Protein AF-A0A533RL63-F1 (afdb_monomer)

Mean predicted aligned error: 10.44 Å

Solvent-accessible surface area (backbone atoms only — not comparable to full-atom values): 9580 Å² total; per-residue (Å²): 136,79,81,81,77,80,79,82,56,64,68,61,41,49,75,70,63,51,59,60,71,63,48,50,54,47,47,54,55,47,46,50,49,43,39,58,71,55,65,58,51,78,56,77,83,39,51,56,21,49,66,65,73,33,51,72,67,49,36,32,53,32,21,60,70,33,93,57,52,42,92,53,86,55,83,51,68,74,55,30,41,54,52,48,43,54,41,51,75,71,65,50,56,59,31,21,46,36,20,8,50,49,49,46,52,38,53,53,52,48,52,53,40,56,75,72,63,65,61,53,76,38,79,45,56,33,69,63,51,74,32,62,39,52,48,51,49,43,51,75,68,42,87,47,54,69,45,67,56,95,62,18,60,49,49,66,59,52,53,54,54,48,54,61,56,56,77,72,111

Structure (mmCIF, N/CA/C/O backbone):
data_AF-A0A533RL63-F1
#
_entry.id   AF-A0A533RL63-F1
#
loop_
_atom_site.group_PDB
_atom_site.id
_atom_site.type_symbol
_atom_site.label_atom_id
_atom_site.label_alt_id
_atom_site.label_comp_id
_atom_site.label_asym_id
_atom_site.label_entity_id
_atom_site.label_seq_id
_atom_site.pdbx_PDB_ins_code
_atom_site.Cartn_x
_atom_site.Cartn_y
_atom_site.Cartn_z
_atom_site.occupancy
_atom_site.B_iso_or_equiv
_atom_site.auth_seq_id
_atom_site.auth_comp_id
_atom_site.auth_asym_id
_atom_site.auth_atom_id
_atom_site.pdbx_PDB_model_num
ATOM 1 N N . MET A 1 1 ? 15.942 -20.896 14.019 1.00 32.12 1 MET A N 1
ATOM 2 C CA . MET A 1 1 ? 17.177 -20.179 13.647 1.00 32.12 1 MET A CA 1
ATOM 3 C C . MET A 1 1 ? 17.601 -20.730 12.300 1.00 32.12 1 MET A C 1
ATOM 5 O O . MET A 1 1 ? 18.212 -21.784 12.273 1.00 32.12 1 MET A O 1
ATOM 9 N N . GLY A 1 2 ? 17.134 -20.124 11.207 1.00 38.09 2 GLY A N 1
ATOM 10 C CA . GLY A 1 2 ? 17.630 -20.453 9.871 1.00 38.09 2 GLY A CA 1
ATOM 11 C C . GLY A 1 2 ? 18.899 -19.648 9.645 1.00 38.09 2 GLY A C 1
ATOM 12 O O . GLY A 1 2 ? 18.896 -18.443 9.898 1.00 38.09 2 GLY A O 1
ATOM 13 N N . GLU A 1 3 ? 19.984 -20.319 9.282 1.00 40.16 3 GLU A N 1
ATOM 14 C CA . GLU A 1 3 ? 21.229 -19.674 8.885 1.00 40.16 3 GLU A CA 1
ATOM 15 C C . GLU A 1 3 ? 20.931 -18.779 7.676 1.00 40.16 3 GLU A C 1
ATOM 17 O O . GLU A 1 3 ? 20.331 -19.215 6.696 1.00 40.16 3 GLU A O 1
ATOM 22 N N . ASN A 1 4 ? 21.256 -17.492 7.796 1.00 43.03 4 ASN A N 1
ATOM 23 C CA . ASN A 1 4 ? 21.090 -16.520 6.727 1.00 43.03 4 ASN A CA 1
ATOM 24 C C . ASN A 1 4 ? 22.209 -16.780 5.714 1.00 43.03 4 ASN A C 1
ATOM 26 O O . ASN A 1 4 ? 23.294 -16.213 5.833 1.00 43.03 4 ASN A O 1
ATOM 30 N N . GLU A 1 5 ? 21.976 -17.718 4.799 1.00 45.78 5 GLU A N 1
ATOM 31 C CA . GLU A 1 5 ? 22.904 -18.049 3.724 1.00 45.78 5 GLU A CA 1
ATOM 32 C C . GLU A 1 5 ? 23.123 -16.781 2.889 1.00 45.78 5 GLU A C 1
ATOM 34 O O . GLU A 1 5 ? 22.209 -16.252 2.253 1.00 45.78 5 GLU A O 1
ATOM 39 N N . THR A 1 6 ? 24.321 -16.211 2.987 1.00 56.12 6 THR A N 1
ATOM 40 C CA . THR A 1 6 ? 24.707 -15.026 2.226 1.00 56.12 6 THR A CA 1
ATOM 41 C C . THR A 1 6 ? 24.842 -15.435 0.769 1.00 56.12 6 THR A C 1
ATOM 43 O O . THR A 1 6 ? 25.865 -15.986 0.368 1.00 56.12 6 THR A O 1
ATOM 46 N N . VAL A 1 7 ? 23.782 -15.210 -0.002 1.00 71.94 7 VAL A N 1
ATOM 47 C CA . VAL A 1 7 ? 23.783 -15.424 -1.448 1.00 71.94 7 VAL A CA 1
ATOM 48 C C . VAL A 1 7 ? 24.752 -14.427 -2.081 1.00 71.94 7 VAL A C 1
ATOM 50 O O . VAL A 1 7 ? 24.598 -13.217 -1.910 1.00 71.94 7 VAL A O 1
ATOM 53 N N . ASP A 1 8 ? 25.747 -14.945 -2.798 1.00 82.31 8 ASP A N 1
ATOM 54 C CA . ASP A 1 8 ? 26.667 -14.141 -3.597 1.00 82.31 8 ASP A CA 1
ATOM 55 C C . ASP A 1 8 ? 26.025 -13.809 -4.953 1.00 82.31 8 ASP A C 1
ATOM 57 O O . ASP A 1 8 ? 25.740 -14.692 -5.766 1.00 82.31 8 ASP A O 1
ATOM 61 N N . TYR A 1 9 ? 25.780 -12.519 -5.181 1.00 81.38 9 TYR A N 1
ATOM 62 C CA . TYR A 1 9 ? 25.180 -11.992 -6.406 1.00 81.38 9 TYR A CA 1
ATOM 63 C C . TYR A 1 9 ? 26.221 -11.421 -7.385 1.00 81.38 9 TYR A C 1
ATOM 65 O O . TYR A 1 9 ? 25.841 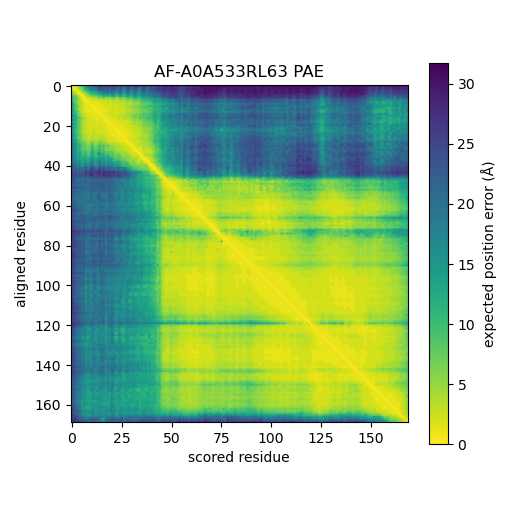-11.021 -8.490 1.00 81.38 9 TYR A O 1
ATOM 73 N N . HIS A 1 10 ? 27.520 -11.415 -7.044 1.00 85.25 10 HIS A N 1
ATOM 74 C CA . HIS A 1 10 ? 28.590 -10.945 -7.935 1.00 85.25 10 HIS A CA 1
ATOM 75 C C . HIS A 1 10 ? 28.589 -11.634 -9.307 1.00 85.25 10 HIS A C 1
ATOM 77 O O . HIS A 1 10 ? 28.743 -10.917 -10.301 1.00 85.25 10 HIS A O 1
ATOM 83 N N . PRO A 1 11 ? 28.340 -12.958 -9.431 1.00 87.31 11 PRO A N 1
ATOM 84 C CA . PRO A 1 11 ? 28.250 -13.611 -10.739 1.00 87.31 11 PRO A CA 1
ATOM 85 C C . PRO A 1 11 ? 27.140 -13.026 -11.624 1.00 87.31 11 PRO A C 1
ATOM 87 O O . PRO A 1 11 ? 27.372 -12.723 -12.792 1.00 87.31 11 PRO A O 1
ATOM 90 N N . MET A 1 12 ? 25.957 -12.778 -11.055 1.00 85.06 12 MET A N 1
ATOM 91 C CA . MET A 1 12 ? 24.829 -12.170 -11.769 1.00 85.06 12 MET A CA 1
ATOM 92 C C . MET A 1 12 ? 25.151 -10.731 -12.202 1.00 85.06 12 MET A C 1
ATOM 94 O O . MET A 1 12 ? 24.848 -10.331 -13.325 1.00 85.06 12 MET A O 1
ATOM 98 N N . TRP A 1 13 ? 25.779 -9.936 -11.332 1.00 85.81 13 TRP A N 1
ATOM 99 C CA . TRP A 1 13 ? 26.164 -8.560 -11.664 1.00 85.81 13 TRP A CA 1
ATOM 100 C C . TRP A 1 13 ? 27.248 -8.501 -12.744 1.00 85.81 13 TRP A C 1
ATOM 102 O O . TRP A 1 13 ? 27.205 -7.622 -13.609 1.00 85.81 13 TRP A O 1
ATOM 112 N N . ALA A 1 14 ? 28.175 -9.462 -12.741 1.00 85.69 14 ALA A N 1
ATOM 113 C CA . ALA A 1 14 ? 29.182 -9.612 -13.783 1.00 85.69 14 ALA A CA 1
ATOM 114 C C . ALA A 1 14 ? 28.546 -9.963 -15.137 1.00 85.69 14 ALA A C 1
ATOM 116 O O . ALA A 1 14 ? 28.918 -9.380 -16.154 1.00 85.69 14 ALA A O 1
ATOM 117 N N . GLU A 1 15 ? 27.551 -10.856 -15.160 1.00 82.44 15 GLU A N 1
ATOM 118 C CA . GLU A 1 15 ? 26.794 -11.202 -16.375 1.00 82.44 15 GLU A CA 1
ATOM 119 C C . GLU A 1 15 ? 26.001 -10.013 -16.935 1.00 82.44 15 GLU A C 1
ATOM 121 O O . GLU A 1 15 ? 25.923 -9.822 -18.148 1.00 82.44 15 GLU A O 1
ATOM 126 N N . LEU A 1 16 ? 25.482 -9.152 -16.058 1.00 78.75 16 LEU A N 1
ATOM 127 C CA . LEU A 1 16 ? 24.873 -7.868 -16.425 1.00 78.75 16 LEU A CA 1
ATOM 128 C C . LEU A 1 16 ? 25.923 -6.810 -16.843 1.00 78.75 16 LEU A C 1
ATOM 130 O O . LEU A 1 16 ? 25.585 -5.693 -17.242 1.00 78.75 16 LEU A O 1
ATOM 134 N N . GLY A 1 17 ? 27.213 -7.151 -16.773 1.00 80.81 17 GLY A N 1
ATOM 135 C CA . GLY A 1 17 ? 28.366 -6.321 -17.110 1.00 80.81 17 GLY A CA 1
ATOM 136 C C . GLY A 1 17 ? 28.504 -5.079 -16.236 1.00 80.81 17 GLY A C 1
ATOM 137 O O . GLY A 1 17 ? 28.963 -4.044 -16.721 1.00 80.81 17 GLY A O 1
ATOM 138 N N . LEU A 1 18 ? 28.055 -5.128 -14.981 1.00 82.19 18 LEU A N 1
ATOM 139 C CA . LEU A 1 18 ? 28.368 -4.065 -14.032 1.00 82.19 18 LEU A CA 1
ATOM 140 C C . LEU A 1 18 ? 29.875 -4.036 -13.755 1.00 82.19 18 LEU A C 1
ATOM 142 O O . LEU A 1 18 ? 30.545 -5.065 -13.701 1.00 82.19 18 LEU A O 1
ATOM 146 N N . ASP A 1 19 ? 30.399 -2.830 -13.560 1.00 88.50 19 ASP A N 1
ATOM 147 C CA . ASP A 1 19 ? 31.739 -2.627 -13.016 1.00 88.50 19 ASP A CA 1
ATOM 148 C C . ASP A 1 19 ? 31.688 -2.979 -11.525 1.00 88.50 19 ASP A C 1
ATOM 150 O O . ASP A 1 19 ? 31.177 -2.193 -10.726 1.00 88.50 19 ASP A O 1
ATOM 154 N N . LEU A 1 20 ? 32.133 -4.191 -11.179 1.00 88.25 20 LEU A N 1
ATOM 155 C CA . LEU A 1 20 ? 32.003 -4.738 -9.826 1.00 88.25 20 LEU A CA 1
ATOM 156 C C . LEU A 1 20 ? 32.732 -3.882 -8.787 1.00 88.25 20 LEU A C 1
ATOM 158 O O . LEU A 1 20 ? 32.212 -3.681 -7.700 1.00 88.25 20 LEU A O 1
ATOM 162 N N . GLU A 1 21 ? 33.877 -3.301 -9.143 1.00 87.75 21 GLU A N 1
ATOM 163 C CA . GLU A 1 21 ? 34.662 -2.466 -8.231 1.00 87.75 21 GLU A CA 1
ATOM 164 C C . GLU A 1 21 ? 33.917 -1.164 -7.898 1.00 87.75 21 GLU A C 1
ATOM 166 O O . GLU A 1 21 ? 33.788 -0.779 -6.733 1.00 87.75 21 GLU A O 1
ATOM 171 N N . LYS A 1 22 ? 33.341 -0.501 -8.911 1.00 84.31 22 LYS A N 1
ATOM 172 C CA . LY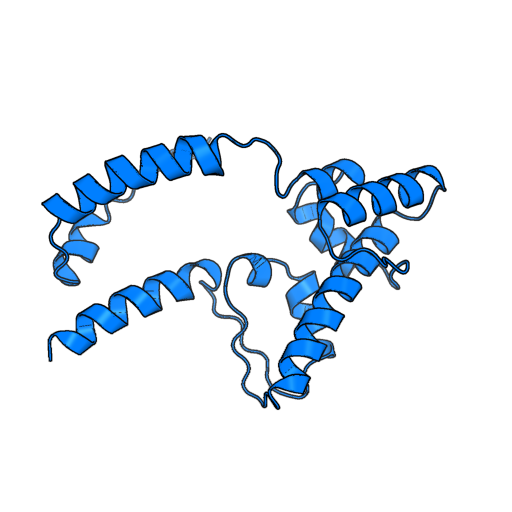S A 1 22 ? 32.502 0.688 -8.682 1.00 84.31 22 LYS A CA 1
ATOM 173 C C . LYS A 1 22 ? 31.179 0.352 -8.006 1.00 84.31 22 LYS A C 1
ATOM 175 O O . LYS A 1 22 ? 30.684 1.157 -7.220 1.00 84.31 22 LYS A O 1
ATOM 180 N N . HIS A 1 23 ? 30.593 -0.793 -8.337 1.00 83.19 23 HIS A N 1
ATOM 181 C CA . HIS A 1 23 ? 29.359 -1.273 -7.733 1.00 83.19 23 HIS A CA 1
ATOM 182 C C . HIS A 1 23 ? 29.547 -1.546 -6.239 1.00 83.19 23 HIS A C 1
ATOM 184 O O . HIS A 1 23 ? 28.748 -1.069 -5.440 1.00 83.19 23 HIS A O 1
ATOM 190 N N . ASP A 1 24 ? 30.625 -2.227 -5.857 1.00 86.81 24 ASP A N 1
ATOM 191 C CA . ASP A 1 24 ? 30.935 -2.521 -4.460 1.00 86.81 24 ASP A CA 1
ATOM 192 C C . ASP A 1 24 ? 31.217 -1.231 -3.681 1.00 86.81 24 ASP A C 1
ATOM 194 O O . ASP A 1 24 ? 30.649 -1.026 -2.613 1.00 86.81 24 ASP A O 1
ATOM 198 N N . CYS A 1 25 ? 31.965 -0.289 -4.265 1.00 84.94 25 CYS A N 1
ATOM 199 C CA . CYS A 1 25 ? 32.177 1.040 -3.680 1.00 84.94 25 CYS A CA 1
ATOM 200 C C . CYS A 1 25 ? 30.857 1.815 -3.483 1.00 84.94 25 CYS A C 1
ATOM 202 O O . CYS A 1 25 ? 30.635 2.456 -2.451 1.00 84.94 25 CYS A O 1
ATOM 204 N N . LEU A 1 26 ? 29.935 1.730 -4.451 1.00 80.56 26 LEU A N 1
ATOM 205 C CA . LEU A 1 26 ? 28.600 2.309 -4.321 1.00 80.56 26 LEU A CA 1
ATOM 206 C C . LEU A 1 26 ? 27.796 1.609 -3.223 1.00 80.56 26 LEU A C 1
ATOM 208 O O . LEU A 1 26 ? 27.127 2.296 -2.459 1.00 80.56 26 LEU A O 1
ATOM 212 N N . LEU A 1 27 ? 27.839 0.279 -3.129 1.00 79.81 27 LEU A N 1
ATOM 213 C CA . LEU A 1 27 ? 27.139 -0.472 -2.088 1.00 79.81 27 LEU A CA 1
ATOM 214 C C . LEU A 1 27 ? 27.719 -0.230 -0.696 1.00 79.81 27 LEU A C 1
ATOM 216 O O . LEU A 1 27 ? 26.950 -0.217 0.257 1.00 79.81 27 LEU A O 1
ATOM 220 N N . GLU A 1 28 ? 29.017 0.014 -0.554 1.00 82.06 28 GLU A N 1
ATOM 221 C CA . GLU A 1 28 ? 29.604 0.434 0.720 1.00 82.06 28 GLU A CA 1
ATOM 222 C C . GLU A 1 28 ? 29.067 1.810 1.128 1.00 82.06 28 GLU A C 1
ATOM 224 O O . GLU A 1 28 ? 28.504 1.963 2.212 1.00 82.06 28 GLU A O 1
ATOM 229 N N . ALA A 1 29 ? 29.133 2.797 0.231 1.00 78.06 29 ALA A N 1
ATOM 230 C CA . ALA A 1 29 ? 28.686 4.156 0.530 1.00 78.06 29 ALA A CA 1
ATOM 231 C C . ALA A 1 29 ? 27.160 4.257 0.711 1.00 78.06 29 ALA A C 1
ATOM 233 O O . ALA A 1 29 ? 26.664 4.838 1.678 1.00 78.06 29 ALA A O 1
ATOM 234 N N . VAL A 1 30 ? 26.390 3.690 -0.219 1.00 75.25 30 VAL A N 1
ATOM 235 C CA . VAL A 1 30 ? 24.923 3.684 -0.179 1.00 75.25 30 VAL A CA 1
ATOM 236 C C . VAL A 1 30 ? 24.429 2.722 0.882 1.00 75.25 30 VAL A C 1
ATOM 238 O O . VAL A 1 30 ? 23.469 3.052 1.557 1.00 75.25 30 VAL A O 1
ATOM 241 N N . GLY A 1 31 ? 25.055 1.567 1.082 1.00 69.81 31 GLY A N 1
ATOM 242 C CA . GLY A 1 31 ? 24.671 0.615 2.123 1.00 69.81 31 GLY A CA 1
ATOM 243 C C . GLY A 1 31 ? 24.847 1.198 3.518 1.00 69.81 31 GLY A C 1
ATOM 244 O O . GLY A 1 31 ? 23.959 1.042 4.353 1.00 69.81 31 GLY A O 1
ATOM 245 N N . GLU A 1 32 ? 25.918 1.953 3.762 1.00 71.25 32 GLU A N 1
ATOM 246 C CA . GLU A 1 32 ? 26.130 2.638 5.036 1.00 71.25 32 GLU A CA 1
ATOM 247 C C . GLU A 1 32 ? 25.184 3.838 5.207 1.00 71.25 32 GLU A C 1
ATOM 249 O O . GLU A 1 32 ? 24.612 4.037 6.280 1.00 71.25 32 GLU A O 1
ATOM 254 N N . LEU A 1 33 ? 24.927 4.608 4.146 1.00 65.31 33 LEU A N 1
ATOM 255 C CA . LEU A 1 33 ? 24.030 5.769 4.185 1.00 65.31 33 LEU A CA 1
ATOM 256 C C . LEU A 1 33 ? 22.553 5.352 4.267 1.00 65.31 33 LEU A C 1
ATOM 258 O O . LEU A 1 33 ? 21.791 5.901 5.056 1.00 65.31 33 LEU A O 1
ATOM 262 N N . TYR A 1 34 ? 22.144 4.327 3.526 1.00 61.22 34 TYR A N 1
ATOM 263 C CA . TYR A 1 34 ? 20.831 3.690 3.619 1.00 61.22 34 TYR A CA 1
ATOM 264 C C . TYR A 1 34 ? 20.694 2.950 4.953 1.00 61.22 34 TYR A C 1
ATOM 266 O O . TYR A 1 34 ? 19.666 3.050 5.614 1.00 61.22 34 TYR A O 1
ATOM 274 N N . GLY A 1 35 ? 21.749 2.281 5.412 1.00 59.78 35 GLY A N 1
ATOM 275 C CA . GLY A 1 35 ? 21.827 1.620 6.709 1.00 59.78 35 GLY A CA 1
ATOM 276 C C . GLY A 1 35 ? 21.638 2.584 7.876 1.00 59.78 35 GLY A C 1
ATOM 277 O O . GLY A 1 35 ? 20.798 2.356 8.735 1.00 59.78 35 GLY A O 1
ATOM 278 N N . SER A 1 36 ? 22.365 3.695 7.897 1.00 60.12 36 SER A N 1
ATOM 279 C CA . SER A 1 36 ? 22.342 4.673 8.990 1.00 60.12 36 SER A CA 1
ATOM 280 C C . SER A 1 36 ? 21.166 5.650 8.901 1.00 60.12 36 SER A C 1
ATOM 282 O O . SER A 1 36 ? 20.520 5.927 9.913 1.00 60.12 36 SER A O 1
ATOM 284 N N . ALA A 1 37 ? 20.840 6.143 7.702 1.00 56.09 37 ALA A N 1
ATOM 285 C CA . ALA A 1 37 ? 19.791 7.138 7.505 1.00 56.09 37 ALA A CA 1
ATOM 286 C C . ALA A 1 37 ? 18.410 6.529 7.248 1.00 56.09 37 ALA A C 1
ATOM 288 O O . ALA A 1 37 ? 17.424 7.206 7.513 1.00 56.09 37 ALA A O 1
ATOM 289 N N . TYR A 1 38 ? 18.302 5.294 6.747 1.00 47.72 38 TYR A N 1
ATOM 290 C CA . TYR A 1 38 ? 17.019 4.675 6.383 1.00 47.72 38 TYR A CA 1
ATOM 291 C C . TYR A 1 38 ? 16.685 3.444 7.244 1.00 47.72 38 TYR A C 1
ATOM 293 O O . TYR A 1 38 ? 15.591 3.374 7.796 1.00 47.72 38 TYR A O 1
ATOM 301 N N . LEU A 1 39 ? 17.623 2.508 7.437 1.00 52.12 39 LEU A N 1
ATOM 302 C CA . LEU A 1 39 ? 17.436 1.305 8.268 1.00 52.12 39 LEU A CA 1
ATOM 303 C C . LEU A 1 39 ? 17.708 1.557 9.763 1.00 52.12 39 LEU A C 1
ATOM 305 O O . LEU A 1 39 ? 17.168 0.862 10.621 1.00 52.12 39 LEU A O 1
ATOM 309 N N . GLY A 1 40 ? 18.495 2.584 10.094 1.00 55.22 40 GLY A N 1
ATOM 310 C CA . GLY A 1 40 ? 18.772 3.036 11.460 1.00 55.22 40 GLY A CA 1
ATOM 311 C C . GLY A 1 40 ? 17.585 3.764 12.095 1.00 55.22 40 GL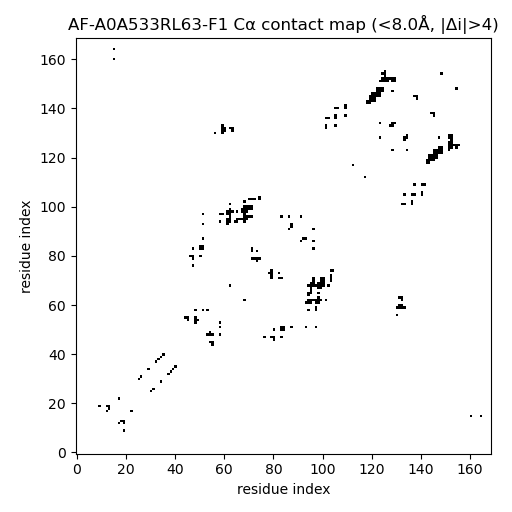Y A C 1
ATOM 312 O O . GLY A 1 40 ? 17.506 3.902 13.318 1.00 55.22 40 GLY A O 1
ATOM 313 N N . GLN A 1 41 ? 16.614 4.179 11.278 1.00 50.88 41 GLN A N 1
ATOM 314 C CA . GLN A 1 41 ? 15.341 4.725 11.732 1.00 50.88 41 GLN A CA 1
ATOM 315 C C . GLN A 1 41 ? 14.408 3.590 12.159 1.00 50.88 41 GLN A C 1
ATOM 317 O O . GLN A 1 41 ? 13.610 3.069 11.379 1.00 50.88 41 GLN A O 1
ATOM 322 N N . ARG A 1 42 ? 14.490 3.205 13.433 1.00 47.53 42 ARG A N 1
ATOM 323 C CA . ARG A 1 42 ? 13.579 2.211 14.015 1.00 47.53 42 ARG A CA 1
ATOM 324 C C . ARG A 1 42 ? 12.122 2.710 13.934 1.00 47.53 42 ARG A C 1
ATOM 326 O O . ARG A 1 42 ? 11.838 3.846 14.300 1.00 47.53 42 ARG A O 1
ATOM 333 N N . ASN A 1 43 ? 11.206 1.836 13.499 1.00 46.88 43 ASN A N 1
ATOM 334 C CA . ASN A 1 43 ? 9.737 1.984 13.527 1.00 46.88 43 ASN A CA 1
ATOM 335 C C . ASN A 1 43 ? 9.026 2.935 12.525 1.00 46.88 43 ASN A C 1
ATOM 337 O O . ASN A 1 43 ? 7.873 3.286 12.764 1.00 46.88 43 ASN A O 1
ATOM 341 N N . ARG A 1 44 ? 9.593 3.321 11.368 1.00 52.81 44 ARG A N 1
ATOM 342 C CA . ARG A 1 44 ? 8.925 4.314 10.479 1.00 52.81 44 ARG A CA 1
ATOM 343 C C . ARG A 1 44 ? 7.655 3.842 9.727 1.00 52.81 44 ARG A C 1
ATOM 345 O O . ARG A 1 44 ? 6.705 4.617 9.674 1.00 52.81 44 ARG A O 1
ATOM 352 N N . PRO A 1 45 ? 7.561 2.603 9.199 1.00 50.69 45 PRO A N 1
ATOM 353 C CA . PRO A 1 45 ? 6.284 2.023 8.750 1.00 50.69 45 PRO A CA 1
ATOM 354 C C . PRO A 1 45 ? 5.440 1.492 9.921 1.00 50.69 45 PRO A C 1
ATOM 356 O O . PRO A 1 45 ? 4.239 1.271 9.781 1.00 50.69 45 PRO A O 1
ATOM 359 N N . ALA A 1 46 ? 6.079 1.282 11.077 1.00 54.00 46 ALA A N 1
ATOM 360 C CA . ALA A 1 46 ? 5.474 0.665 12.245 1.00 54.00 46 ALA A CA 1
ATOM 361 C C . ALA A 1 46 ? 4.737 1.656 13.146 1.00 54.00 46 ALA A C 1
ATOM 363 O O . ALA A 1 46 ? 3.949 1.190 13.944 1.00 54.00 46 ALA A O 1
ATOM 364 N N . GLY A 1 47 ? 4.919 2.978 13.035 1.00 63.81 47 GLY A N 1
ATOM 365 C CA . GLY A 1 47 ? 4.178 3.941 13.869 1.00 63.81 47 GLY A CA 1
ATOM 366 C C . GLY A 1 47 ? 2.662 3.739 13.781 1.00 63.81 47 GLY A C 1
ATOM 367 O O . GLY A 1 47 ? 1.992 3.574 14.794 1.00 63.81 47 GLY A O 1
ATOM 368 N N . MET A 1 48 ? 2.142 3.599 12.557 1.00 77.00 48 MET A N 1
ATOM 369 C CA . MET A 1 48 ? 0.716 3.356 12.318 1.00 77.00 48 MET A CA 1
ATOM 370 C C . MET A 1 48 ? 0.245 1.983 12.811 1.00 77.00 48 MET A C 1
ATOM 372 O O . MET A 1 48 ? -0.778 1.877 13.485 1.00 77.00 48 MET A O 1
ATOM 376 N N . ALA A 1 49 ? 0.989 0.924 12.476 1.00 77.12 49 ALA A N 1
ATOM 377 C CA . ALA A 1 49 ? 0.657 -0.430 12.911 1.00 77.12 49 ALA A CA 1
ATOM 378 C C . ALA A 1 49 ? 0.720 -0.529 14.447 1.00 77.12 49 ALA A C 1
ATOM 380 O O . ALA A 1 49 ? -0.220 -0.996 15.080 1.00 77.12 49 ALA A O 1
ATOM 381 N N . HIS A 1 50 ? 1.754 0.044 15.060 1.00 77.31 50 HIS A N 1
ATOM 382 C CA . HIS A 1 50 ? 1.957 0.121 16.502 1.00 77.31 50 HIS A CA 1
ATOM 383 C C . HIS A 1 50 ? 0.884 0.952 17.211 1.00 77.31 50 HIS A C 1
ATOM 385 O O . HIS A 1 50 ? 0.398 0.524 18.255 1.00 77.31 50 HIS A O 1
ATOM 391 N N . ALA A 1 51 ? 0.447 2.079 16.635 1.00 74.94 51 ALA A N 1
ATOM 392 C CA . ALA A 1 51 ? -0.671 2.869 17.160 1.00 74.94 51 ALA A CA 1
ATOM 393 C C . ALA A 1 51 ? -1.970 2.045 17.240 1.00 74.94 51 ALA A C 1
ATOM 395 O O . ALA A 1 51 ? -2.788 2.244 18.139 1.00 74.94 51 ALA A O 1
ATOM 396 N N . LEU A 1 52 ? -2.132 1.072 16.339 1.00 78.44 52 LEU A N 1
ATOM 397 C CA . LEU A 1 52 ? -3.226 0.099 16.343 1.00 78.44 52 LEU A CA 1
ATOM 398 C C . LEU A 1 52 ? -2.894 -1.198 17.097 1.00 78.44 52 LEU A C 1
ATOM 400 O O . LEU A 1 52 ? -3.761 -2.057 17.241 1.00 78.44 52 LEU A O 1
ATOM 404 N N . GLY A 1 53 ? -1.680 -1.342 17.630 1.00 79.12 53 GLY A N 1
ATOM 405 C CA . GLY A 1 53 ? -1.198 -2.553 18.295 1.00 79.12 53 GLY A CA 1
ATOM 406 C C . GLY A 1 53 ? -1.068 -3.768 17.373 1.00 79.12 53 GLY A C 1
ATOM 407 O O . GLY A 1 53 ? -1.268 -4.881 17.842 1.00 79.12 53 GLY A O 1
ATOM 408 N N . PHE A 1 54 ? -0.767 -3.542 16.095 1.00 83.31 54 PHE A N 1
ATOM 409 C CA . PHE A 1 54 ? -0.534 -4.558 15.072 1.00 83.31 54 PHE A CA 1
ATOM 410 C C . PHE A 1 54 ? 0.934 -4.584 14.623 1.00 83.31 54 PHE A C 1
ATOM 412 O O . PHE A 1 54 ? 1.631 -3.564 14.664 1.00 83.31 54 PHE A O 1
ATOM 419 N N . THR A 1 55 ? 1.390 -5.726 14.108 1.00 85.25 55 THR A N 1
ATOM 420 C CA . THR A 1 55 ? 2.504 -5.766 13.149 1.00 85.25 55 THR A CA 1
ATOM 421 C C . THR A 1 55 ? 2.062 -5.231 11.782 1.00 85.25 55 THR A C 1
ATOM 423 O O . THR A 1 55 ? 0.879 -4.984 11.531 1.00 85.25 55 THR A O 1
ATOM 426 N N . LEU A 1 56 ? 3.010 -5.033 10.864 1.00 78.06 56 LEU A N 1
ATOM 427 C CA . LEU A 1 56 ? 2.678 -4.600 9.507 1.00 78.06 56 LEU A CA 1
ATOM 428 C C . LEU A 1 56 ? 1.827 -5.650 8.770 1.00 78.06 56 LEU A C 1
ATOM 430 O O . LEU A 1 56 ? 0.881 -5.291 8.067 1.00 78.06 56 LEU A O 1
ATOM 434 N N . GLU A 1 57 ? 2.129 -6.935 8.961 1.00 78.94 57 GLU A N 1
ATOM 435 C CA . GLU A 1 57 ? 1.361 -8.049 8.400 1.00 78.94 57 GLU A CA 1
ATOM 436 C C . GLU A 1 57 ? -0.049 -8.120 9.002 1.00 78.94 57 GLU A C 1
ATOM 438 O O . GLU A 1 57 ? -1.037 -8.268 8.277 1.00 78.94 57 GLU A O 1
ATOM 443 N N . GLU A 1 58 ? -0.161 -7.963 10.323 1.00 87.81 58 GLU A N 1
ATOM 444 C CA . GLU A 1 58 ? -1.445 -7.961 11.028 1.00 87.81 58 GLU A CA 1
ATOM 445 C C . GLU A 1 58 ? -2.335 -6.797 10.589 1.00 87.81 58 GLU A C 1
ATOM 447 O O . GLU A 1 58 ? -3.541 -6.978 10.433 1.00 87.81 58 GLU A O 1
ATOM 452 N N . LEU A 1 59 ? -1.755 -5.625 10.316 1.00 89.62 59 LEU A N 1
ATOM 453 C CA . LEU A 1 59 ? -2.493 -4.451 9.854 1.00 89.62 59 LEU A CA 1
ATOM 454 C C . LEU A 1 59 ? -3.208 -4.715 8.515 1.00 89.62 59 LEU A C 1
ATOM 456 O O . LEU A 1 59 ? -4.370 -4.337 8.349 1.00 89.62 59 LEU A O 1
ATOM 460 N N . ALA A 1 60 ? -2.534 -5.380 7.571 1.00 89.94 60 ALA A N 1
ATOM 461 C CA . ALA A 1 60 ? -3.134 -5.761 6.292 1.00 89.94 60 ALA A CA 1
ATOM 462 C C . ALA A 1 60 ? -4.226 -6.832 6.477 1.00 89.94 60 ALA A C 1
ATOM 464 O O . ALA A 1 60 ? -5.310 -6.725 5.904 1.00 89.94 60 ALA A O 1
ATOM 465 N N . SER A 1 61 ? -3.974 -7.839 7.320 1.00 92.94 61 SER A N 1
ATOM 466 C CA . SER A 1 61 ? -4.949 -8.897 7.626 1.00 92.94 61 SER A CA 1
ATOM 467 C C . SER A 1 61 ? -6.212 -8.354 8.317 1.00 92.94 61 SER A C 1
ATOM 469 O O . SER A 1 61 ? -7.342 -8.693 7.951 1.00 92.94 61 SER A O 1
ATOM 471 N N . ALA A 1 62 ? -6.045 -7.431 9.267 1.00 93.50 62 ALA A N 1
ATOM 472 C CA . ALA A 1 62 ? -7.141 -6.760 9.958 1.00 93.50 62 ALA A CA 1
ATOM 473 C C . ALA A 1 62 ? -8.008 -5.940 8.988 1.00 93.50 62 ALA A C 1
ATOM 475 O O . ALA A 1 62 ? -9.234 -5.958 9.079 1.00 93.50 62 ALA A O 1
ATOM 476 N N . ALA A 1 63 ? -7.387 -5.273 8.011 1.00 94.38 63 ALA A N 1
ATOM 477 C CA . ALA A 1 63 ? -8.110 -4.536 6.980 1.00 94.38 63 ALA A CA 1
ATOM 478 C C . ALA A 1 63 ? -8.902 -5.453 6.028 1.00 94.38 63 ALA A C 1
ATOM 480 O O . ALA A 1 63 ? -10.023 -5.117 5.644 1.00 94.38 63 ALA A O 1
ATOM 481 N N . LEU A 1 64 ? -8.357 -6.617 5.661 1.00 93.56 64 LEU A N 1
ATOM 482 C CA . LEU A 1 64 ? -9.047 -7.591 4.802 1.00 93.56 64 LEU A CA 1
ATOM 483 C C . LEU A 1 64 ? -10.281 -8.209 5.466 1.00 93.56 64 LEU A C 1
ATOM 485 O O . LEU A 1 64 ? -11.267 -8.494 4.791 1.00 93.56 64 LEU A O 1
ATOM 489 N N . THR A 1 65 ? -10.219 -8.439 6.777 1.00 93.38 65 THR A N 1
ATOM 490 C CA . THR A 1 65 ? -11.288 -9.116 7.530 1.00 93.38 65 THR A CA 1
ATOM 491 C C . THR A 1 65 ? -12.400 -8.173 7.992 1.00 93.38 65 THR A C 1
ATOM 493 O O . THR A 1 65 ? -13.525 -8.619 8.229 1.00 93.38 65 THR A O 1
ATOM 496 N N . ALA A 1 66 ? -12.125 -6.871 8.098 1.00 93.50 66 ALA A N 1
ATOM 497 C CA . ALA A 1 66 ? -13.128 -5.870 8.437 1.00 93.50 66 ALA A CA 1
ATOM 498 C C . ALA A 1 66 ? -14.136 -5.657 7.292 1.00 93.50 66 ALA A C 1
ATOM 500 O O . ALA A 1 66 ? -13.767 -5.525 6.125 1.00 93.50 66 ALA A O 1
ATOM 501 N N . ARG A 1 67 ? -15.428 -5.593 7.644 1.00 86.06 67 ARG A N 1
ATOM 502 C CA . ARG A 1 67 ? -16.523 -5.395 6.678 1.00 86.06 67 ARG A CA 1
ATOM 503 C C . ARG A 1 67 ? -16.529 -4.004 6.050 1.00 86.06 67 ARG A C 1
ATOM 505 O O . ARG A 1 67 ? -16.861 -3.875 4.877 1.00 86.06 67 ARG A O 1
ATOM 512 N N . ASP A 1 68 ? -16.204 -2.988 6.837 1.00 91.69 68 ASP A N 1
ATOM 513 C CA . ASP A 1 68 ? -16.247 -1.582 6.455 1.00 91.69 68 ASP A CA 1
ATOM 514 C C . ASP A 1 68 ? -15.158 -0.785 7.186 1.00 91.69 68 ASP A C 1
ATOM 516 O O . ASP A 1 68 ? -14.739 -1.146 8.288 1.00 91.69 68 ASP A O 1
ATOM 520 N N . GLY A 1 69 ? -14.677 0.288 6.557 1.00 94.56 69 GLY A N 1
ATOM 521 C CA . GLY A 1 69 ? -13.672 1.178 7.126 1.00 94.56 69 GLY A CA 1
ATOM 522 C C . GLY A 1 69 ? -14.265 2.355 7.896 1.00 94.56 69 GLY A C 1
ATOM 523 O O . GLY A 1 69 ? -15.298 2.911 7.520 1.00 94.56 69 GLY A O 1
ATOM 524 N N . VAL A 1 70 ? -13.579 2.797 8.955 1.00 95.38 70 VAL A N 1
ATOM 525 C CA . VAL A 1 70 ? -13.835 4.128 9.527 1.00 95.38 70 VAL A CA 1
ATOM 526 C C . VAL A 1 70 ? -13.243 5.189 8.601 1.00 95.38 70 VAL A C 1
ATOM 528 O O . VAL A 1 70 ? -12.147 5.017 8.078 1.00 95.38 70 VAL A O 1
ATOM 531 N N . ALA A 1 71 ? -13.935 6.309 8.398 1.00 93.00 71 ALA A N 1
ATOM 532 C CA . ALA A 1 71 ? -13.397 7.393 7.585 1.00 93.00 71 ALA A CA 1
ATOM 533 C C . ALA A 1 71 ? -12.105 7.955 8.211 1.00 93.00 71 ALA A C 1
ATOM 535 O O . ALA A 1 71 ? -12.135 8.497 9.315 1.00 93.00 71 ALA A O 1
ATOM 536 N N . VAL A 1 72 ? -10.994 7.847 7.479 1.00 92.12 72 VAL A N 1
ATOM 537 C CA . VAL A 1 72 ? -9.710 8.482 7.803 1.00 92.12 72 VAL A CA 1
ATOM 538 C C . VAL A 1 72 ? -9.479 9.609 6.801 1.00 92.12 72 VAL A C 1
ATOM 540 O O . VAL A 1 72 ? -9.503 9.390 5.588 1.00 92.12 72 VAL A O 1
ATOM 543 N N . SER A 1 73 ? -9.314 10.830 7.302 1.00 86.06 73 SER A N 1
ATOM 544 C CA . SER A 1 73 ? -9.252 12.051 6.489 1.00 86.06 73 SER A CA 1
ATOM 545 C C . SER A 1 73 ? -7.824 12.511 6.186 1.00 86.06 73 SER A C 1
ATOM 547 O O . SER A 1 73 ? -7.569 13.136 5.151 1.00 86.06 73 SER A O 1
ATOM 549 N N . SER A 1 74 ? -6.880 12.189 7.067 1.00 83.06 74 SER A N 1
ATOM 550 C CA . SER A 1 74 ? -5.491 12.618 6.961 1.00 83.06 74 SER A CA 1
ATOM 551 C C . SER A 1 74 ? -4.702 11.734 6.002 1.00 83.06 74 SER A C 1
ATOM 553 O O . SER A 1 74 ? -4.621 10.521 6.163 1.00 83.06 74 SER A O 1
ATOM 555 N N . MET A 1 75 ? -4.043 12.367 5.030 1.00 75.94 75 MET A N 1
ATOM 556 C CA . MET A 1 75 ? -3.205 11.675 4.036 1.00 75.94 75 MET A CA 1
ATOM 557 C C . MET A 1 75 ? -1.708 11.738 4.354 1.00 75.94 75 MET A C 1
ATOM 559 O O . MET A 1 75 ? -0.923 10.950 3.835 1.00 75.94 75 MET A O 1
ATOM 563 N N . CYS A 1 76 ? -1.297 12.703 5.177 1.00 84.06 76 CYS A N 1
ATOM 564 C CA . CYS A 1 76 ? 0.064 12.774 5.694 1.00 84.06 76 CYS A CA 1
ATOM 565 C C . CYS A 1 76 ? 0.220 11.716 6.783 1.00 84.06 76 CYS A C 1
ATOM 567 O O . CYS A 1 76 ? -0.547 11.739 7.741 1.00 84.06 76 CYS A O 1
ATOM 569 N N . THR A 1 77 ? 1.222 10.844 6.679 1.00 80.81 77 THR A N 1
ATOM 570 C CA . THR A 1 77 ? 1.446 9.748 7.635 1.00 80.81 77 THR A CA 1
ATOM 571 C C . THR A 1 77 ? 1.482 10.224 9.091 1.00 80.81 77 THR A C 1
ATOM 573 O O . THR A 1 77 ? 0.877 9.591 9.947 1.00 80.81 77 THR A O 1
ATOM 576 N N . VAL A 1 78 ? 2.101 11.379 9.365 1.00 78.81 78 VAL A N 1
ATOM 577 C CA . VAL A 1 78 ? 2.205 11.947 10.724 1.00 78.81 78 VAL A CA 1
ATOM 578 C C . VAL A 1 78 ? 0.840 12.384 11.273 1.00 78.81 78 VAL A C 1
ATOM 580 O O . VAL A 1 78 ? 0.515 12.140 12.435 1.00 78.81 78 VAL A O 1
ATOM 583 N N . PHE A 1 79 ? 0.009 13.016 10.439 1.00 83.69 79 PHE A N 1
ATOM 584 C CA . PHE A 1 79 ? -1.335 13.432 10.854 1.00 83.69 79 PHE A CA 1
ATOM 585 C C . PHE A 1 79 ? -2.305 12.250 10.910 1.00 83.69 79 PHE A C 1
ATOM 587 O O . PHE A 1 79 ? -3.128 12.183 11.818 1.00 83.69 79 PHE A O 1
ATOM 594 N N . ALA A 1 80 ? -2.159 11.287 9.999 1.00 86.88 80 ALA A N 1
ATOM 595 C CA . ALA A 1 80 ? -2.926 10.050 10.005 1.00 86.88 80 ALA A CA 1
ATOM 596 C C . ALA A 1 80 ? -2.681 9.248 11.287 1.00 86.88 80 ALA A C 1
ATOM 598 O O . ALA A 1 80 ? -3.631 8.760 11.884 1.00 86.88 80 ALA A O 1
ATOM 599 N N . GLU A 1 81 ? -1.437 9.166 11.763 1.00 86.56 81 GLU A N 1
ATOM 600 C CA . GLU A 1 81 ? -1.113 8.493 13.026 1.00 86.56 81 GLU A CA 1
ATOM 601 C C . GLU A 1 81 ? -1.802 9.162 14.228 1.00 86.56 81 GLU A C 1
ATOM 603 O O . GLU A 1 81 ? -2.353 8.485 15.100 1.00 86.56 81 GLU A O 1
ATOM 608 N N . SER A 1 82 ? -1.844 10.498 14.245 1.00 87.81 82 SER A N 1
ATOM 609 C CA . SER A 1 82 ? -2.546 11.264 15.285 1.00 87.81 82 SER A CA 1
ATOM 610 C C . SER A 1 82 ? -4.064 11.036 15.239 1.00 87.81 82 SER A C 1
ATOM 612 O O 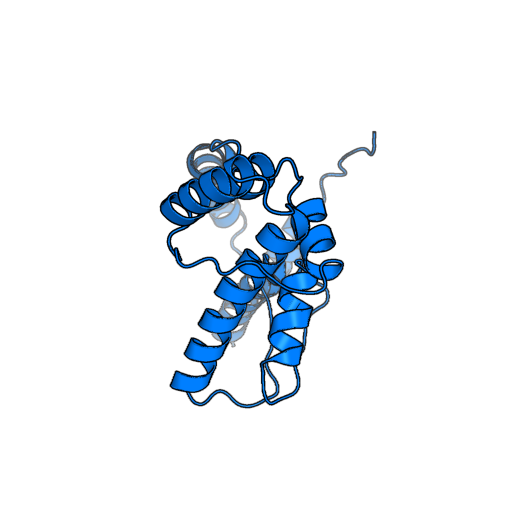. SER A 1 82 ? -4.699 10.829 16.274 1.00 87.81 82 SER A O 1
ATOM 614 N N . GLU A 1 83 ? -4.653 11.031 14.040 1.00 91.12 83 GLU A N 1
ATOM 615 C CA . GLU A 1 83 ? -6.079 10.753 13.826 1.00 91.12 83 GLU A CA 1
ATOM 616 C C . GLU A 1 83 ? -6.449 9.330 14.262 1.00 91.12 83 GLU A C 1
ATOM 618 O O . GLU A 1 83 ? -7.424 9.145 14.995 1.00 91.12 83 GLU A O 1
ATOM 623 N N . VAL A 1 84 ? -5.635 8.340 13.885 1.00 90.94 84 VAL A N 1
ATOM 624 C CA . VAL A 1 84 ? -5.784 6.937 14.292 1.00 90.94 84 VAL A CA 1
ATOM 625 C C . VAL A 1 84 ? -5.686 6.775 15.793 1.00 90.94 84 VAL A C 1
ATOM 627 O O . VAL A 1 84 ? -6.544 6.130 16.390 1.00 90.94 84 VAL A O 1
ATOM 630 N N . THR A 1 85 ? -4.701 7.409 16.424 1.00 88.88 85 THR A N 1
ATOM 631 C CA . THR A 1 85 ? -4.580 7.402 17.882 1.00 88.88 85 THR A CA 1
ATOM 632 C C . THR A 1 85 ? -5.864 7.938 18.516 1.00 88.88 85 THR A C 1
ATOM 634 O O . THR A 1 85 ? -6.408 7.318 19.427 1.00 88.88 85 THR A O 1
ATOM 637 N N . GLY A 1 86 ? -6.416 9.036 17.993 1.00 91.44 86 GLY A N 1
ATOM 638 C CA . GLY A 1 86 ? -7.700 9.574 18.440 1.00 91.44 86 GLY A CA 1
ATOM 639 C C . GLY A 1 86 ? -8.878 8.607 18.253 1.00 91.44 86 GLY A C 1
ATOM 640 O O . GLY A 1 86 ? -9.723 8.512 19.140 1.00 91.44 86 GLY A O 1
ATOM 641 N N . LEU A 1 87 ? -8.943 7.884 17.131 1.00 93.94 87 LEU A N 1
ATOM 642 C CA . LEU A 1 87 ? -9.966 6.861 16.865 1.00 93.94 87 LEU A CA 1
ATOM 643 C C . LEU A 1 87 ? -9.875 5.697 17.861 1.00 93.94 87 LEU A C 1
ATOM 645 O O . LEU A 1 87 ? -10.887 5.307 18.441 1.00 93.94 87 LEU A O 1
ATOM 649 N N . VAL A 1 88 ? -8.660 5.215 18.136 1.00 92.69 88 VAL A N 1
ATOM 650 C CA . VAL A 1 88 ? -8.413 4.170 19.141 1.00 92.69 88 VAL A CA 1
ATOM 651 C C . VAL A 1 88 ? -8.864 4.627 20.530 1.00 92.69 88 VAL A C 1
ATOM 653 O O . VAL A 1 88 ? -9.543 3.878 21.226 1.00 92.69 88 VAL A O 1
ATOM 656 N N . HIS A 1 89 ? -8.559 5.867 20.928 1.00 92.69 89 HIS A N 1
ATOM 657 C CA . HIS A 1 89 ? -8.993 6.414 22.222 1.00 92.69 89 HIS A CA 1
ATOM 658 C C . HIS A 1 89 ? -10.516 6.568 22.333 1.00 92.69 89 HIS A C 1
ATOM 660 O O . HIS A 1 89 ? -11.056 6.506 23.436 1.00 92.69 89 HIS A O 1
ATOM 666 N N . ARG A 1 90 ? -11.222 6.743 21.209 1.00 94.25 90 ARG A N 1
ATOM 667 C CA . ARG A 1 90 ? -12.694 6.738 21.162 1.00 94.25 90 ARG A CA 1
ATOM 668 C C . ARG A 1 90 ? -13.302 5.333 21.210 1.00 94.25 90 ARG A C 1
ATOM 670 O O . ARG A 1 90 ? -14.522 5.218 21.253 1.00 94.25 90 ARG A O 1
ATOM 677 N N . GLY A 1 91 ? -12.477 4.286 21.229 1.00 93.88 91 GLY A N 1
ATOM 678 C CA . GLY A 1 91 ? -12.928 2.897 21.271 1.00 93.88 91 GLY A CA 1
ATOM 679 C C . GLY A 1 91 ? -13.406 2.362 19.923 1.00 93.88 91 GLY A C 1
ATOM 680 O O . GLY A 1 91 ? -14.136 1.375 19.899 1.00 93.88 91 GLY A O 1
ATOM 681 N N . GLU A 1 92 ? -13.021 2.998 18.812 1.00 95.75 92 GLU A N 1
ATOM 682 C CA . GLU A 1 92 ? -13.325 2.476 17.479 1.00 95.75 92 GLU A CA 1
ATOM 683 C C . GLU A 1 92 ? -12.630 1.132 17.244 1.00 95.75 92 GLU A C 1
ATOM 685 O O . GLU A 1 92 ? -11.514 0.886 17.714 1.00 95.75 92 GLU A O 1
ATOM 690 N N . ASP A 1 93 ? -13.295 0.261 16.484 1.00 94.81 93 ASP A N 1
ATOM 691 C CA . ASP A 1 93 ? -12.749 -1.051 16.157 1.00 94.81 93 ASP A CA 1
ATOM 692 C C . ASP A 1 93 ? -11.459 -0.914 15.340 1.00 94.81 93 ASP A C 1
ATOM 694 O O . ASP A 1 93 ? -11.426 -0.286 14.280 1.00 94.81 93 ASP A O 1
ATOM 698 N N . ARG A 1 94 ? -10.385 -1.542 15.822 1.00 94.31 94 ARG A N 1
ATOM 699 C CA . ARG A 1 94 ? -9.052 -1.435 15.216 1.00 94.31 94 ARG A CA 1
ATOM 700 C C . ARG A 1 94 ? -9.003 -2.006 13.800 1.00 94.31 94 ARG A C 1
ATOM 702 O O . ARG A 1 94 ? -8.279 -1.462 12.969 1.00 94.31 94 ARG A O 1
ATOM 709 N N . GLY A 1 95 ? -9.781 -3.051 13.513 1.00 95.81 95 GLY A N 1
ATOM 710 C CA . GLY A 1 95 ? -9.913 -3.612 12.168 1.00 95.81 95 GLY A CA 1
ATOM 711 C C . GLY A 1 95 ? -10.594 -2.634 11.214 1.00 95.81 95 GLY A C 1
ATOM 712 O O . GLY A 1 95 ? -10.092 -2.396 10.116 1.00 95.81 95 GLY A O 1
ATOM 713 N N . ARG A 1 96 ? -11.674 -1.979 11.654 1.00 96.62 96 ARG A N 1
ATOM 714 C CA . ARG A 1 96 ? -12.345 -0.919 10.881 1.00 96.62 96 ARG A CA 1
ATOM 715 C C . ARG A 1 96 ? -11.443 0.300 10.675 1.00 96.62 96 ARG A C 1
ATOM 717 O O . ARG A 1 96 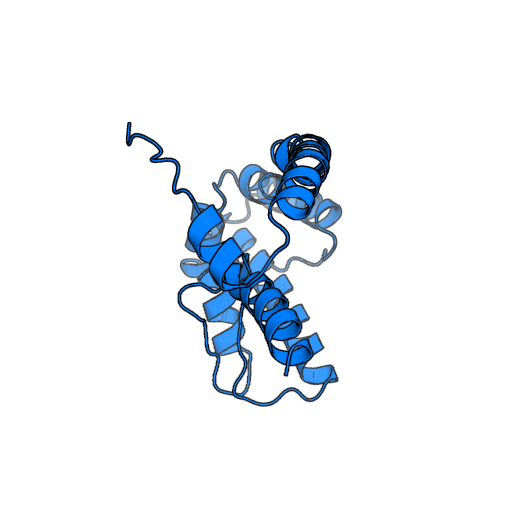? -11.447 0.873 9.587 1.00 96.62 96 ARG A O 1
ATOM 724 N N . ILE A 1 97 ? -10.629 0.689 11.661 1.00 95.38 97 ILE A N 1
ATOM 725 C CA . ILE A 1 97 ? -9.629 1.756 11.469 1.00 95.38 97 ILE A CA 1
ATOM 726 C C . ILE A 1 97 ? -8.587 1.324 10.427 1.00 95.38 97 ILE A C 1
ATOM 728 O O . ILE A 1 97 ? -8.302 2.081 9.499 1.00 95.38 97 ILE A O 1
ATOM 732 N N . ALA A 1 98 ? -8.058 0.099 10.535 1.00 94.62 98 ALA A N 1
ATOM 733 C CA . ALA A 1 98 ? -7.108 -0.449 9.569 1.00 94.62 98 ALA A CA 1
ATOM 734 C C . ALA A 1 98 ? -7.694 -0.451 8.149 1.00 94.62 98 ALA A C 1
ATOM 736 O O . ALA A 1 98 ? -7.046 0.032 7.220 1.00 94.62 98 ALA A O 1
ATOM 737 N N . ARG A 1 99 ? -8.936 -0.918 7.974 1.00 96.00 99 ARG A N 1
ATOM 738 C CA . ARG A 1 99 ? -9.653 -0.895 6.691 1.00 96.00 99 ARG A CA 1
ATOM 739 C C . ARG A 1 99 ? -9.822 0.518 6.147 1.00 96.00 99 ARG A C 1
ATOM 741 O O . ARG A 1 99 ? -9.480 0.755 4.992 1.00 96.00 99 ARG A O 1
ATOM 748 N N . GLY A 1 100 ? -10.245 1.457 6.988 1.00 95.31 100 GLY A N 1
ATOM 749 C CA . GLY A 1 100 ? -10.384 2.868 6.629 1.00 95.31 100 GLY A CA 1
ATOM 750 C C . GLY A 1 100 ? -9.095 3.499 6.108 1.00 95.31 100 GLY A C 1
ATOM 751 O O . GLY A 1 100 ? -9.102 4.259 5.139 1.00 95.31 100 GLY A O 1
ATOM 752 N N . LEU A 1 101 ? -7.963 3.124 6.704 1.00 93.62 101 LEU A N 1
ATOM 753 C CA . LEU A 1 101 ? -6.642 3.572 6.276 1.00 93.62 101 LEU A CA 1
ATOM 754 C C . LEU A 1 101 ? -6.283 3.070 4.875 1.00 93.62 101 LEU A C 1
ATOM 756 O O . LEU A 1 101 ? -5.842 3.846 4.026 1.00 93.62 101 LEU A O 1
ATOM 760 N N . HIS A 1 102 ? -6.506 1.781 4.619 1.00 94.44 102 HIS A N 1
ATOM 761 C CA . HIS A 1 102 ? -6.255 1.189 3.307 1.00 94.44 102 HIS A CA 1
ATOM 762 C C . HIS A 1 102 ? -7.200 1.767 2.247 1.00 94.44 102 HIS A C 1
ATOM 764 O O . HIS A 1 102 ? -6.757 2.097 1.149 1.00 94.44 102 HIS A O 1
ATOM 770 N N . GLU A 1 103 ? -8.476 1.972 2.580 1.00 95.25 103 GLU A N 1
ATOM 771 C CA . GLU A 1 103 ? -9.463 2.600 1.694 1.00 95.25 103 GLU A CA 1
ATOM 772 C C . GLU A 1 103 ? -9.078 4.037 1.332 1.00 95.25 103 GLU A C 1
ATOM 774 O O . GLU A 1 103 ? -9.154 4.416 0.161 1.00 95.25 103 GLU A O 1
ATOM 779 N N . ALA A 1 104 ? -8.605 4.831 2.299 1.00 93.88 104 ALA A N 1
ATOM 780 C CA . ALA A 1 104 ? -8.131 6.191 2.048 1.00 93.88 104 ALA A CA 1
ATOM 781 C C . ALA A 1 104 ? -6.950 6.206 1.060 1.00 93.88 104 ALA A C 1
ATOM 783 O O . ALA A 1 104 ? -6.942 6.990 0.100 1.00 93.88 104 ALA A O 1
ATOM 784 N N . ILE A 1 105 ? -5.979 5.303 1.245 1.00 93.00 105 ILE A N 1
ATOM 785 C CA . ILE A 1 105 ? -4.822 5.160 0.351 1.00 93.00 105 ILE A CA 1
ATOM 786 C C . ILE A 1 105 ? -5.276 4.703 -1.041 1.00 93.00 105 ILE A C 1
ATOM 788 O O . ILE A 1 105 ? -4.936 5.349 -2.037 1.00 93.00 105 ILE A O 1
ATOM 792 N N . ALA A 1 106 ? -6.078 3.639 -1.126 1.00 95.00 106 ALA A N 1
ATOM 793 C CA . ALA A 1 106 ? -6.564 3.084 -2.386 1.00 95.00 106 ALA A CA 1
ATOM 794 C C . ALA A 1 106 ? -7.370 4.115 -3.184 1.00 95.00 106 ALA A C 1
ATOM 796 O O . ALA A 1 106 ? -7.081 4.347 -4.358 1.00 95.00 106 ALA A O 1
ATOM 797 N N . LYS A 1 107 ? -8.302 4.824 -2.536 1.00 94.69 107 LYS A N 1
ATOM 798 C CA . LYS A 1 107 ? -9.106 5.884 -3.161 1.00 94.69 107 LYS A CA 1
ATOM 799 C C . LYS A 1 107 ? -8.234 6.963 -3.800 1.00 94.69 107 LYS A C 1
ATOM 801 O O . LYS A 1 107 ? -8.520 7.411 -4.910 1.00 94.69 107 LYS A O 1
ATOM 806 N N . ARG A 1 108 ? -7.154 7.387 -3.136 1.00 93.00 108 ARG A N 1
ATOM 807 C CA . ARG A 1 108 ? -6.226 8.386 -3.692 1.00 93.00 108 ARG A CA 1
ATOM 808 C C . ARG A 1 108 ? -5.416 7.841 -4.861 1.00 93.00 108 ARG A C 1
ATOM 810 O O . ARG A 1 108 ? -5.211 8.571 -5.837 1.00 93.00 108 ARG A O 1
ATOM 817 N N . THR A 1 109 ? -4.955 6.599 -4.765 1.00 94.19 109 THR A N 1
ATOM 818 C CA . THR A 1 109 ? -4.227 5.931 -5.849 1.00 94.19 109 THR A CA 1
ATOM 819 C C . THR A 1 109 ? -5.109 5.838 -7.091 1.00 94.19 109 THR A C 1
ATOM 821 O O . THR A 1 109 ? -4.727 6.336 -8.147 1.00 94.19 109 THR A O 1
ATOM 824 N N . LEU A 1 110 ? -6.337 5.340 -6.943 1.00 95.75 110 LEU A N 1
ATOM 825 C CA . LEU A 1 110 ? -7.318 5.224 -8.023 1.00 95.75 110 LEU A CA 1
ATOM 826 C C . LEU A 1 110 ? -7.709 6.586 -8.608 1.00 95.75 110 LEU A C 1
ATOM 828 O O . LEU A 1 110 ? -7.745 6.745 -9.824 1.00 95.75 110 LEU A O 1
ATOM 832 N N . ALA A 1 111 ? -7.909 7.608 -7.770 1.00 95.12 111 ALA A N 1
ATOM 833 C CA . ALA A 1 111 ? -8.157 8.965 -8.255 1.00 95.12 111 ALA A CA 1
ATOM 834 C C . ALA A 1 111 ? -6.980 9.508 -9.085 1.00 95.12 111 ALA A C 1
ATOM 836 O O . ALA A 1 111 ? -7.185 10.220 -10.064 1.00 95.12 111 ALA A O 1
ATOM 837 N N . SER A 1 112 ? -5.741 9.182 -8.708 1.00 94.62 112 SER A N 1
ATOM 838 C CA . SER A 1 112 ? -4.550 9.573 -9.474 1.00 94.62 112 SER A CA 1
ATOM 839 C C . SER A 1 112 ? -4.479 8.847 -10.817 1.00 94.62 112 SER A C 1
ATOM 841 O O . SER A 1 112 ? -4.213 9.491 -11.828 1.00 94.62 112 SER A O 1
ATOM 843 N N . LEU A 1 113 ? -4.807 7.552 -10.842 1.00 94.81 113 LEU A N 1
ATOM 844 C CA . LEU A 1 113 ? -4.913 6.760 -12.071 1.00 94.81 113 LEU A CA 1
ATOM 845 C C . LEU A 1 113 ? -6.004 7.301 -13.010 1.00 94.81 113 LEU A C 1
ATOM 847 O O . LEU A 1 113 ? -5.766 7.468 -14.205 1.00 94.81 113 LEU A O 1
ATOM 851 N N . GLY A 1 114 ? -7.169 7.666 -12.470 1.00 94.69 114 GLY A N 1
ATOM 852 C CA . GLY A 1 114 ? -8.259 8.257 -13.248 1.00 94.69 114 GLY A CA 1
ATOM 853 C C . GLY A 1 114 ? -7.884 9.596 -13.890 1.00 94.69 114 GLY A C 1
ATOM 854 O O . GLY A 1 114 ? -8.226 9.841 -15.044 1.00 94.69 114 GLY A O 1
ATOM 855 N N . ARG A 1 115 ? -7.115 10.450 -13.194 1.00 95.75 115 ARG A N 1
ATOM 856 C CA . ARG A 1 115 ? -6.653 11.743 -13.742 1.00 95.75 115 ARG A CA 1
ATOM 857 C C . ARG A 1 115 ? -5.744 11.599 -14.958 1.00 95.75 115 ARG A C 1
ATOM 859 O O . ARG A 1 115 ? -5.766 12.472 -15.818 1.00 95.75 115 ARG A O 1
ATOM 866 N N . VAL A 1 116 ? -4.951 10.531 -15.021 1.00 95.19 116 VAL A N 1
ATOM 867 C CA . VAL A 1 116 ? -4.085 10.247 -16.177 1.00 95.19 116 VAL A CA 1
ATOM 868 C C . VAL A 1 116 ? -4.789 9.397 -17.237 1.00 95.19 116 VAL A C 1
ATOM 870 O O . VAL A 1 116 ? -4.170 9.021 -18.226 1.00 95.19 116 VAL A O 1
ATOM 873 N N . GLY A 1 117 ? -6.077 9.090 -17.046 1.00 92.88 117 GLY A N 1
ATOM 874 C CA . GLY A 1 117 ? -6.851 8.260 -17.963 1.00 92.88 117 GLY A CA 1
ATOM 875 C C . GLY A 1 117 ? -6.304 6.839 -18.087 1.00 92.88 117 GLY A C 1
ATOM 876 O O . GLY A 1 117 ? -6.386 6.265 -19.173 1.00 92.88 117 GLY A O 1
ATOM 877 N N . ALA A 1 118 ? -5.718 6.296 -17.011 1.00 92.06 118 ALA A N 1
ATOM 878 C CA . ALA A 1 118 ? -5.152 4.952 -17.008 1.00 92.06 118 ALA A CA 1
ATOM 879 C C . ALA A 1 118 ? -6.209 3.913 -17.409 1.00 92.06 118 ALA A C 1
ATOM 881 O O . ALA A 1 118 ? -7.351 3.965 -16.955 1.00 92.06 118 ALA A O 1
ATOM 882 N N . ARG A 1 119 ? -5.809 2.960 -18.253 1.00 90.44 119 ARG A N 1
ATOM 883 C CA . ARG A 1 119 ? -6.632 1.834 -18.712 1.00 90.44 119 ARG A CA 1
ATOM 884 C C . ARG A 1 119 ? -5.848 0.544 -18.531 1.00 90.44 119 ARG A C 1
ATOM 886 O O . ARG A 1 119 ? -4.621 0.576 -18.510 1.00 90.44 119 ARG A O 1
ATOM 893 N N . GLY A 1 120 ? -6.558 -0.567 -18.371 1.00 87.69 120 GLY A N 1
ATOM 894 C CA . GLY A 1 120 ? -5.929 -1.871 -18.188 1.00 87.69 120 GLY A CA 1
ATOM 895 C C . GLY A 1 120 ? -5.141 -2.359 -19.4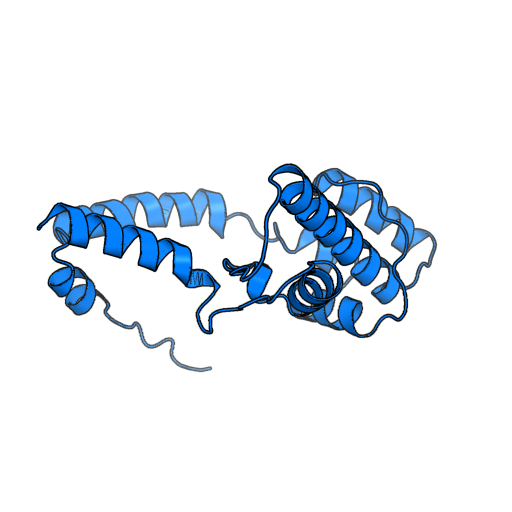19 1.00 87.69 120 GLY A C 1
ATOM 896 O O . GLY A 1 120 ? -5.417 -1.911 -20.536 1.00 87.69 120 GLY A O 1
ATOM 897 N N . PRO A 1 121 ? -4.211 -3.312 -19.222 1.00 94.25 121 PRO A N 1
ATOM 898 C CA . PRO A 1 121 ? -3.840 -3.895 -17.928 1.00 94.25 121 PRO A CA 1
ATOM 899 C C . PRO A 1 121 ? -2.962 -2.958 -17.073 1.00 94.25 121 PRO A C 1
ATOM 901 O O . PRO A 1 121 ? -2.087 -2.263 -17.584 1.00 94.25 121 PRO A O 1
ATOM 904 N N . LEU A 1 122 ? -3.198 -2.948 -15.757 1.00 95.38 122 LEU A N 1
ATOM 905 C CA . LEU A 1 122 ? -2.412 -2.220 -14.757 1.00 95.38 122 LEU A CA 1
ATOM 906 C C . LEU A 1 122 ? -1.447 -3.178 -14.061 1.00 95.38 122 LEU A C 1
ATOM 908 O O . LEU A 1 122 ? -1.877 -4.121 -13.401 1.00 95.38 122 LEU A O 1
ATOM 912 N N . VAL A 1 123 ? -0.149 -2.894 -14.131 1.00 95.88 123 VAL A N 1
ATOM 913 C CA . VAL A 1 123 ? 0.847 -3.590 -13.309 1.00 95.88 123 VAL A CA 1
ATOM 914 C C . VAL A 1 123 ? 0.956 -2.888 -11.958 1.00 95.88 123 VAL A C 1
ATOM 916 O O . VAL A 1 123 ? 1.315 -1.713 -11.889 1.00 95.88 123 VAL A O 1
ATOM 919 N N . PHE A 1 124 ? 0.659 -3.609 -10.879 1.00 96.19 124 PHE A N 1
ATOM 920 C CA . PHE A 1 124 ? 0.799 -3.122 -9.510 1.00 96.19 124 PHE A CA 1
ATOM 921 C C . PHE A 1 124 ? 2.045 -3.738 -8.865 1.00 96.19 124 PHE A C 1
ATOM 923 O O . PHE A 1 124 ? 2.087 -4.935 -8.584 1.00 96.19 124 PHE A O 1
ATOM 930 N N . ALA A 1 125 ? 3.078 -2.914 -8.673 1.00 94.56 125 ALA A N 1
ATOM 931 C CA . ALA A 1 125 ? 4.410 -3.328 -8.234 1.00 94.56 125 ALA A CA 1
ATOM 932 C C . ALA A 1 125 ? 4.964 -2.436 -7.104 1.00 94.56 125 ALA A C 1
ATOM 934 O O . ALA A 1 125 ? 4.362 -1.432 -6.722 1.00 94.56 125 ALA A O 1
ATOM 935 N N . GLY A 1 126 ? 6.131 -2.802 -6.571 1.00 91.62 126 GLY A N 1
ATOM 936 C CA . GLY A 1 126 ? 6.750 -2.196 -5.391 1.00 91.62 126 GLY A CA 1
ATOM 937 C C 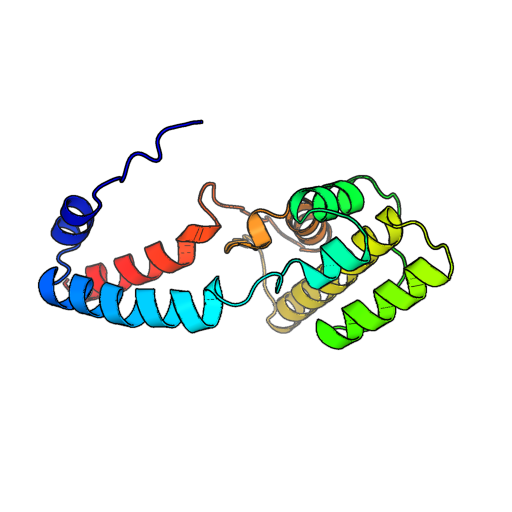. GLY A 1 126 ? 6.321 -2.868 -4.084 1.00 91.62 126 GLY A C 1
ATOM 938 O O . GLY A 1 126 ? 5.502 -3.781 -4.073 1.00 91.62 126 GLY A O 1
ATOM 939 N N . GLY A 1 127 ? 6.867 -2.416 -2.950 1.00 89.25 127 GLY A N 1
ATOM 940 C CA . GLY A 1 127 ? 6.631 -3.067 -1.650 1.00 89.25 127 GLY A CA 1
ATOM 941 C C . GLY A 1 127 ? 5.162 -3.087 -1.204 1.00 89.25 127 GLY A C 1
ATOM 942 O O . GLY A 1 127 ? 4.736 -4.019 -0.531 1.00 89.25 127 GLY A O 1
ATOM 943 N N . VAL A 1 128 ? 4.357 -2.104 -1.626 1.00 91.62 128 VAL A N 1
ATOM 944 C CA . VAL A 1 128 ? 2.918 -2.043 -1.302 1.00 91.62 128 VAL A CA 1
ATOM 945 C C . VAL A 1 128 ? 2.128 -3.159 -1.994 1.00 91.62 128 VAL A C 1
ATOM 947 O O . VAL A 1 128 ? 1.083 -3.558 -1.491 1.00 91.62 128 VAL A O 1
ATOM 950 N N . ALA A 1 129 ? 2.630 -3.719 -3.096 1.00 94.31 129 ALA A N 1
ATOM 951 C CA . ALA A 1 129 ? 1.995 -4.855 -3.759 1.00 94.31 129 ALA A CA 1
ATOM 952 C C . ALA A 1 129 ? 2.047 -6.151 -2.923 1.00 94.31 129 ALA A C 1
ATOM 954 O O . ALA A 1 129 ? 1.262 -7.060 -3.172 1.00 94.31 129 ALA A O 1
ATOM 955 N N . ASN A 1 130 ? 2.893 -6.210 -1.885 1.00 90.88 130 ASN A N 1
ATOM 956 C CA . ASN A 1 130 ? 2.887 -7.295 -0.896 1.00 90.88 130 ASN A CA 1
ATOM 957 C C . ASN A 1 130 ? 1.767 -7.133 0.152 1.00 90.88 130 ASN A C 1
ATOM 959 O O . ASN A 1 130 ? 1.499 -8.050 0.926 1.00 90.88 130 ASN A O 1
ATOM 963 N N . ASN A 1 131 ? 1.100 -5.974 0.205 1.00 92.81 131 ASN A N 1
ATOM 964 C CA . ASN A 1 131 ? -0.049 -5.749 1.073 1.00 92.81 131 ASN A CA 1
ATOM 965 C C . ASN A 1 131 ? -1.328 -6.213 0.359 1.00 92.81 131 ASN A C 1
ATOM 967 O O . ASN A 1 131 ? -1.871 -5.524 -0.507 1.00 92.81 131 ASN A O 1
ATOM 971 N N . LEU A 1 132 ? -1.829 -7.384 0.754 1.00 93.12 132 LEU A N 1
ATOM 972 C CA . LEU A 1 132 ? -2.995 -8.009 0.127 1.00 93.12 132 LEU A CA 1
ATOM 973 C C . LEU A 1 132 ? -4.283 -7.174 0.249 1.00 93.12 132 LEU A C 1
ATOM 975 O O . LEU A 1 132 ? -5.103 -7.215 -0.665 1.00 93.12 132 LEU A O 1
ATOM 979 N N . ALA A 1 133 ? -4.447 -6.371 1.309 1.00 94.81 133 ALA A N 1
ATOM 980 C CA . ALA A 1 133 ? -5.579 -5.447 1.433 1.00 94.81 133 ALA A CA 1
ATOM 981 C C . ALA A 1 133 ? -5.532 -4.349 0.362 1.00 94.81 133 ALA A C 1
ATOM 983 O O . ALA A 1 133 ? -6.551 -4.010 -0.235 1.00 94.81 133 ALA A O 1
ATOM 984 N N . MET A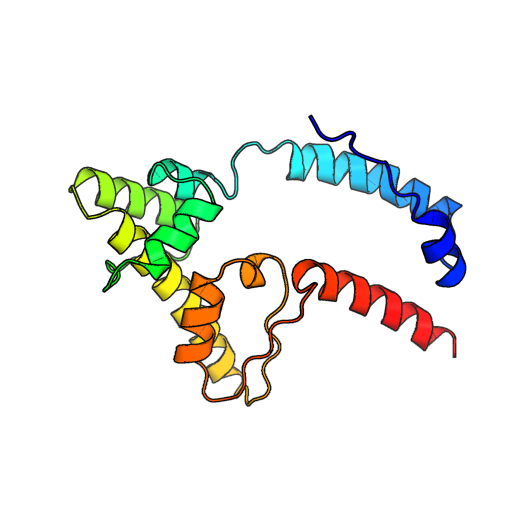 1 134 ? -4.341 -3.815 0.076 1.00 95.88 134 MET A N 1
ATOM 985 C CA . MET A 1 134 ? -4.160 -2.852 -1.011 1.00 95.88 134 MET A CA 1
ATOM 986 C C . MET A 1 134 ? -4.403 -3.483 -2.380 1.00 95.88 134 MET A C 1
ATOM 988 O O . MET A 1 134 ? -5.048 -2.857 -3.219 1.00 95.88 134 MET A O 1
ATOM 992 N N . VAL A 1 135 ? -3.914 -4.705 -2.609 1.00 96.19 135 VAL A N 1
ATOM 993 C CA . VAL A 1 135 ? -4.153 -5.435 -3.865 1.00 96.19 135 VAL A CA 1
ATOM 994 C C . VAL A 1 135 ? -5.651 -5.633 -4.102 1.00 96.19 135 VAL A C 1
ATOM 996 O O . VAL A 1 135 ? -6.126 -5.364 -5.205 1.00 96.19 135 VAL A O 1
ATOM 999 N N . ASP A 1 136 ? -6.394 -6.057 -3.076 1.00 96.12 136 ASP A N 1
ATOM 1000 C CA . ASP A 1 136 ? -7.849 -6.234 -3.137 1.00 96.12 136 ASP A CA 1
ATOM 1001 C C . ASP A 1 136 ? -8.569 -4.921 -3.476 1.00 96.12 136 ASP A C 1
ATOM 1003 O O . ASP A 1 136 ? -9.286 -4.838 -4.471 1.00 96.12 136 ASP A O 1
ATOM 1007 N N . LEU A 1 137 ? -8.294 -3.849 -2.728 1.00 96.69 137 LEU A N 1
ATOM 1008 C CA . LEU A 1 137 ? -8.944 -2.552 -2.939 1.00 96.69 137 LEU A CA 1
ATOM 1009 C C . LEU A 1 137 ? -8.633 -1.935 -4.310 1.00 96.69 137 LEU A C 1
ATOM 1011 O O . LEU A 1 137 ? -9.506 -1.319 -4.923 1.00 96.69 137 LEU A O 1
ATOM 1015 N N . VAL A 1 138 ? -7.402 -2.091 -4.809 1.00 97.25 138 VAL A N 1
ATOM 1016 C CA . VAL A 1 138 ? -7.029 -1.618 -6.151 1.00 97.25 138 VAL A CA 1
ATOM 1017 C C . VAL A 1 138 ? -7.729 -2.445 -7.227 1.00 97.25 138 VAL A C 1
ATOM 1019 O O . VAL A 1 138 ? -8.239 -1.860 -8.177 1.00 97.25 138 VAL A O 1
ATOM 1022 N N . ARG A 1 139 ? -7.817 -3.774 -7.073 1.00 96.62 139 ARG A N 1
ATOM 1023 C CA . ARG A 1 139 ? -8.571 -4.649 -7.990 1.00 96.62 139 ARG A CA 1
ATOM 1024 C C . ARG A 1 139 ? -10.052 -4.303 -8.041 1.00 96.62 139 ARG A C 1
ATOM 1026 O O . ARG A 1 139 ? -10.625 -4.278 -9.121 1.00 96.62 139 ARG A O 1
ATOM 1033 N N . VAL A 1 140 ? -10.658 -4.028 -6.888 1.00 95.38 140 VAL A N 1
ATOM 1034 C CA . VAL A 1 140 ? -12.073 -3.646 -6.798 1.00 95.38 140 VAL A CA 1
ATOM 1035 C C . VAL A 1 140 ? -12.322 -2.280 -7.437 1.00 95.38 140 VAL A C 1
ATOM 1037 O O . VAL A 1 140 ? -13.352 -2.081 -8.075 1.00 95.38 140 VAL A O 1
ATOM 1040 N N . GLY A 1 141 ? -11.410 -1.326 -7.251 1.00 95.50 141 GLY A N 1
ATOM 1041 C CA . GLY A 1 141 ? -11.636 0.057 -7.663 1.00 95.50 141 GLY A CA 1
ATOM 1042 C C . GLY A 1 141 ? -11.064 0.460 -9.025 1.00 95.50 141 GLY A C 1
ATOM 1043 O O . GLY A 1 141 ? -11.353 1.567 -9.478 1.00 95.50 141 GLY A O 1
ATOM 1044 N N . PHE A 1 142 ? -10.244 -0.373 -9.671 1.00 96.81 142 PHE A N 1
ATOM 1045 C CA . PHE A 1 142 ? -9.685 -0.092 -10.993 1.00 96.81 142 PHE A CA 1
ATOM 1046 C C . PHE A 1 142 ? -10.517 -0.752 -12.097 1.00 96.81 142 PHE A C 1
ATOM 1048 O O . PHE A 1 142 ? -10.735 -1.960 -12.095 1.00 96.81 142 PHE A O 1
ATOM 1055 N N . GLU A 1 143 ? -10.944 0.037 -13.083 1.00 91.75 143 GLU A N 1
ATOM 1056 C CA . GLU A 1 143 ? -11.672 -0.458 -14.254 1.00 91.75 143 GLU A CA 1
ATOM 1057 C C . GLU A 1 143 ? -10.697 -1.092 -15.264 1.00 91.75 143 GLU A C 1
ATOM 1059 O O . GLU A 1 143 ? -10.306 -0.490 -16.267 1.00 91.75 143 GLU A O 1
ATOM 1064 N N . GLY A 1 144 ? -10.260 -2.319 -14.977 1.00 91.44 144 GLY A N 1
ATOM 1065 C CA . GLY A 1 144 ? -9.380 -3.097 -15.844 1.00 91.44 144 GLY A CA 1
ATOM 1066 C C . GLY A 1 144 ? -8.692 -4.252 -15.121 1.00 91.44 144 GLY A C 1
ATOM 1067 O O . GLY A 1 144 ? -8.835 -4.437 -13.916 1.00 91.44 144 GLY A O 1
ATOM 1068 N N . GLU A 1 145 ? -7.919 -5.037 -15.867 1.00 94.81 145 GLU A N 1
ATOM 1069 C CA . GLU A 1 145 ? -7.100 -6.098 -15.281 1.00 94.81 145 GLU A CA 1
ATOM 1070 C C . GLU A 1 145 ? -5.979 -5.504 -14.415 1.00 94.81 145 GLU A C 1
ATOM 1072 O O . GLU A 1 145 ? -5.285 -4.583 -14.848 1.00 94.81 145 GLU A O 1
ATOM 1077 N N . VAL A 1 146 ? -5.786 -6.047 -13.208 1.00 97.00 146 VAL A N 1
ATOM 1078 C CA . VAL A 1 146 ? -4.677 -5.692 -12.310 1.00 97.00 146 VAL A CA 1
ATOM 1079 C C . VAL A 1 146 ? -3.748 -6.889 -12.142 1.00 97.00 146 VAL A C 1
ATOM 1081 O O . VAL A 1 146 ? -4.102 -7.895 -11.516 1.00 97.00 146 VAL A O 1
ATOM 1084 N N . ILE A 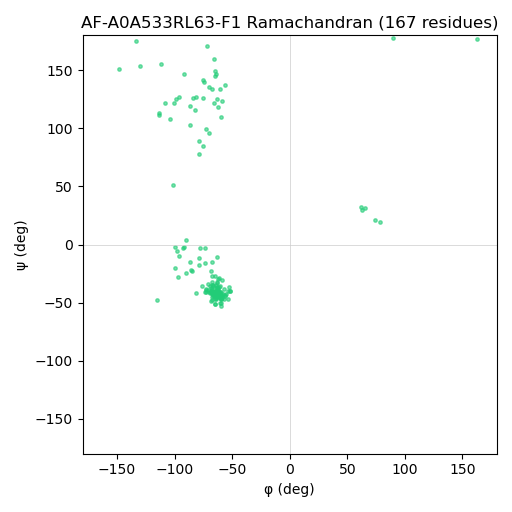1 147 ? -2.535 -6.742 -12.662 1.00 97.25 147 ILE A N 1
ATOM 1085 C CA . ILE A 1 147 ? -1.476 -7.746 -12.658 1.00 97.25 147 ILE A CA 1
ATOM 1086 C C . ILE A 1 147 ? -0.518 -7.437 -11.507 1.00 97.25 147 ILE A C 1
ATOM 1088 O O . ILE A 1 147 ? 0.022 -6.335 -11.418 1.00 97.25 147 ILE A O 1
ATOM 1092 N N . VAL A 1 148 ? -0.286 -8.421 -10.638 1.00 96.81 148 VAL A N 1
ATOM 1093 C CA . VAL A 1 148 ? 0.689 -8.335 -9.542 1.00 96.81 148 VAL A CA 1
ATOM 1094 C C . VAL A 1 148 ? 1.804 -9.343 -9.826 1.00 96.81 148 VAL A C 1
ATOM 1096 O O . VAL A 1 148 ? 1.527 -10.543 -9.808 1.00 96.81 148 VAL A O 1
ATOM 1099 N N . PRO A 1 149 ? 3.034 -8.895 -10.133 1.00 94.38 149 PRO A N 1
ATOM 1100 C CA . PRO A 1 149 ? 4.163 -9.795 -10.359 1.00 94.38 149 PRO A CA 1
ATOM 1101 C C . PRO A 1 149 ? 4.542 -10.569 -9.092 1.00 94.38 149 PRO A C 1
ATOM 1103 O O . PRO A 1 149 ? 4.440 -10.031 -7.992 1.00 94.38 149 PRO A O 1
ATOM 1106 N N . GLU A 1 150 ? 5.056 -11.792 -9.242 1.00 90.81 150 GLU A N 1
ATOM 1107 C CA . GLU A 1 150 ? 5.510 -12.619 -8.109 1.00 90.81 150 GLU A CA 1
ATOM 1108 C C . GLU A 1 150 ? 6.599 -11.914 -7.284 1.00 90.81 150 GLU A C 1
ATOM 1110 O O . GLU A 1 150 ? 6.532 -11.862 -6.060 1.00 90.81 150 GLU A O 1
ATOM 1115 N N . SER A 1 151 ? 7.560 -11.274 -7.955 1.00 90.94 151 SER A N 1
ATOM 1116 C CA . SER A 1 151 ? 8.601 -10.460 -7.317 1.00 90.94 151 SER A CA 1
ATOM 1117 C C . SER A 1 151 ? 8.298 -8.961 -7.420 1.00 90.94 151 SER A C 1
ATOM 1119 O O . SER A 1 151 ? 9.129 -8.169 -7.860 1.00 90.94 151 SER A O 1
ATOM 1121 N N . ALA A 1 152 ? 7.092 -8.540 -7.026 1.00 92.06 152 ALA A N 1
ATOM 1122 C CA . ALA A 1 152 ? 6.629 -7.158 -7.185 1.00 92.06 152 ALA A CA 1
ATOM 1123 C C . ALA A 1 152 ? 7.585 -6.098 -6.599 1.00 92.06 152 ALA A C 1
ATOM 1125 O O . ALA A 1 152 ? 7.754 -5.026 -7.183 1.00 92.06 152 ALA A O 1
ATOM 1126 N N . GLN A 1 153 ? 8.242 -6.387 -5.472 1.00 91.31 153 GLN A N 1
ATOM 1127 C CA . GLN A 1 153 ? 9.168 -5.461 -4.811 1.00 91.31 153 GLN A CA 1
ATOM 1128 C C . GLN A 1 153 ? 10.448 -5.188 -5.621 1.00 91.31 153 GLN A C 1
ATOM 1130 O O . GLN A 1 153 ? 11.025 -4.111 -5.480 1.00 91.31 153 GLN A O 1
ATOM 1135 N N . THR A 1 154 ? 10.883 -6.119 -6.474 1.00 91.25 154 THR A N 1
ATOM 1136 C CA . THR A 1 154 ? 12.153 -6.019 -7.216 1.00 91.25 154 THR A CA 1
ATOM 1137 C C . THR A 1 154 ? 11.985 -5.513 -8.646 1.00 91.25 154 THR A C 1
ATOM 1139 O O . THR A 1 154 ? 12.980 -5.215 -9.303 1.00 91.25 154 THR A O 1
ATOM 1142 N N . VAL A 1 155 ? 10.745 -5.326 -9.116 1.00 92.44 155 VAL A N 1
ATOM 1143 C CA . VAL A 1 155 ? 10.432 -4.862 -10.483 1.00 92.44 155 VAL A CA 1
ATOM 1144 C C . VAL A 1 155 ? 11.186 -3.581 -10.853 1.00 92.44 155 VAL A C 1
ATOM 1146 O O . VAL A 1 155 ? 11.692 -3.468 -11.966 1.00 92.44 155 VAL A O 1
ATOM 1149 N N . GLY A 1 156 ? 11.314 -2.630 -9.922 1.00 89.44 156 GLY A N 1
ATOM 1150 C CA . GLY A 1 156 ? 12.061 -1.392 -10.167 1.00 89.44 156 GLY A CA 1
ATOM 1151 C C . GLY A 1 156 ? 13.558 -1.625 -10.404 1.00 89.44 156 GLY A C 1
ATOM 1152 O O . GLY A 1 156 ? 14.134 -1.025 -11.307 1.00 89.44 156 GLY A O 1
ATOM 1153 N N . ALA A 1 157 ? 14.174 -2.530 -9.637 1.00 89.75 157 ALA A N 1
ATOM 1154 C CA . ALA A 1 157 ? 15.582 -2.890 -9.805 1.00 89.75 157 ALA A CA 1
ATOM 1155 C C . ALA A 1 157 ? 15.815 -3.633 -11.128 1.00 89.75 157 ALA A C 1
ATOM 1157 O O . ALA A 1 157 ? 16.772 -3.336 -11.841 1.00 89.75 157 ALA A O 1
ATOM 1158 N N . LEU A 1 158 ? 14.899 -4.536 -11.492 1.00 89.69 158 LEU A N 1
ATOM 1159 C CA . LEU A 1 158 ? 14.924 -5.220 -12.783 1.00 89.69 158 LEU A CA 1
ATOM 1160 C C . LEU A 1 158 ? 14.843 -4.224 -13.949 1.00 89.69 158 LEU A C 1
ATOM 1162 O O . LEU A 1 158 ? 15.635 -4.313 -14.882 1.00 89.69 158 LEU A O 1
ATOM 1166 N N . GLY A 1 159 ? 13.930 -3.250 -13.879 1.00 89.56 159 GLY A N 1
ATOM 1167 C CA . GLY A 1 159 ? 13.812 -2.206 -14.899 1.00 89.56 159 GLY A CA 1
ATOM 1168 C C . GLY A 1 159 ? 15.102 -1.400 -15.068 1.00 89.56 159 GLY A C 1
ATOM 1169 O O . GLY A 1 159 ? 15.547 -1.187 -16.190 1.00 89.56 159 GLY A O 1
ATOM 1170 N N . ALA A 1 160 ? 15.750 -1.025 -13.961 1.00 88.38 160 ALA A N 1
ATOM 1171 C CA . ALA A 1 160 ? 17.026 -0.313 -14.003 1.00 88.38 160 ALA A CA 1
ATOM 1172 C C . ALA A 1 160 ? 18.143 -1.143 -14.666 1.00 88.38 160 ALA A C 1
ATOM 1174 O O . ALA A 1 160 ? 18.899 -0.613 -15.479 1.00 88.38 160 ALA A O 1
ATOM 1175 N N . ALA A 1 161 ? 18.224 -2.442 -14.359 1.00 88.62 161 ALA A N 1
ATOM 1176 C CA . ALA A 1 161 ? 19.200 -3.340 -14.973 1.00 88.62 161 ALA A CA 1
ATOM 1177 C C . ALA A 1 161 ? 18.973 -3.499 -16.488 1.00 88.62 161 ALA A C 1
ATOM 1179 O O . ALA A 1 161 ? 19.931 -3.474 -17.261 1.00 88.62 161 ALA A O 1
ATOM 1180 N N . LEU A 1 162 ? 17.711 -3.613 -16.919 1.00 89.31 162 LEU A N 1
ATOM 1181 C CA . LEU A 1 162 ? 17.355 -3.736 -18.335 1.00 89.31 162 LEU A CA 1
ATOM 1182 C C . LEU A 1 162 ? 17.715 -2.483 -19.135 1.00 89.31 162 LEU A C 1
ATOM 1184 O O . LEU A 1 162 ? 18.288 -2.616 -20.211 1.00 89.31 162 LEU A O 1
ATOM 1188 N N . CYS A 1 163 ? 17.469 -1.285 -18.596 1.00 87.00 163 CYS A N 1
ATOM 1189 C CA . CYS A 1 163 ? 17.846 -0.036 -19.266 1.00 87.00 163 CYS A CA 1
ATOM 1190 C C . CYS A 1 163 ? 19.348 0.015 -19.594 1.00 87.00 163 CYS A C 1
ATOM 1192 O O . CYS A 1 163 ? 19.727 0.349 -20.712 1.00 87.00 163 CYS A O 1
ATOM 1194 N N . VAL A 1 164 ? 20.209 -0.394 -18.655 1.00 85.25 164 VAL A N 1
ATOM 1195 C CA . VAL A 1 164 ? 21.665 -0.442 -18.887 1.00 85.25 164 VAL A CA 1
ATOM 1196 C C . VAL A 1 164 ? 22.046 -1.505 -19.922 1.00 85.25 164 VAL A C 1
ATOM 1198 O O . VAL A 1 164 ? 22.997 -1.314 -20.679 1.00 85.25 164 VAL A O 1
ATOM 1201 N N . ALA A 1 165 ? 21.334 -2.632 -19.963 1.00 84.69 165 ALA A N 1
ATOM 1202 C CA . ALA A 1 165 ? 21.581 -3.688 -20.941 1.00 84.69 165 ALA A CA 1
ATOM 1203 C C . ALA A 1 165 ? 21.147 -3.291 -22.365 1.00 84.69 165 ALA A C 1
ATOM 1205 O O . ALA A 1 165 ? 21.790 -3.701 -23.333 1.00 84.69 165 ALA A O 1
ATOM 1206 N N . GLU A 1 166 ? 20.080 -2.499 -22.500 1.00 81.06 166 GLU A N 1
ATOM 1207 C CA . GLU A 1 166 ? 19.582 -1.996 -23.785 1.00 81.06 166 GLU A CA 1
ATOM 1208 C C . GLU A 1 166 ? 20.486 -0.908 -24.374 1.00 81.06 166 GLU A C 1
ATOM 1210 O O . GLU A 1 166 ? 20.800 -0.981 -25.559 1.00 81.06 166 GLU A O 1
ATOM 1215 N N . ASP A 1 167 ? 21.002 0.013 -23.551 1.00 74.62 167 ASP A N 1
ATOM 1216 C CA . ASP A 1 167 ? 21.936 1.076 -23.973 1.00 74.62 167 ASP A CA 1
ATOM 1217 C C . ASP A 1 167 ? 23.287 0.545 -24.502 1.00 74.62 167 ASP A C 1
ATOM 1219 O O . ASP A 1 167 ? 24.097 1.294 -25.051 1.00 74.62 167 ASP A O 1
ATOM 1223 N N . ARG A 1 168 ? 23.559 -0.753 -24.326 1.00 59.00 168 ARG A N 1
ATOM 1224 C CA . ARG A 1 168 ? 24.768 -1.435 -24.815 1.00 59.00 168 ARG A CA 1
ATOM 1225 C C . ARG A 1 168 ? 24.605 -2.086 -26.193 1.00 59.00 168 ARG A C 1
ATOM 1227 O O . ARG A 1 168 ? 25.576 -2.673 -26.674 1.00 59.00 168 ARG A O 1
ATOM 1234 N N . ARG A 1 169 ? 23.413 -2.039 -26.797 1.00 51.53 169 ARG A N 1
ATOM 1235 C CA . ARG A 1 169 ? 23.145 -2.537 -28.159 1.00 51.53 169 ARG A CA 1
ATOM 1236 C C . ARG A 1 169 ? 23.265 -1.434 -29.201 1.00 51.53 169 ARG A C 1
ATOM 1238 O O . ARG A 1 169 ? 23.720 -1.774 -30.315 1.00 51.53 169 ARG A O 1
#

Radius of gyration: 19.75 Å; Cα contacts (8 Å, |Δi|>4): 175; chains: 1; bounding box: 51×34×50 Å

Secondary structure (DSSP, 8-state):
---------HHHHHHTT--HHHHHHHHHHHHHHHIIIIISSTTTTHHHHHHTT--HHHHHHHHHH-SSPPP----SHHHHHHHHHHHHHTT--HHHHHHHHHHHHHHHHHHHHHHTT--SPEE--SGGGG-HHHHHHHHHHSSS-EE--TTGGGHHHHHHHHHHHHTT-

Foldseek 3Di:
DDPPPPDDCVVVCVVLVDPVVVVVVCCVVCVVCCCVVPVVPPQPVNLQCVLLPHDPLRLLVLLVPDPAADAQDDPPPVVSSVVSNVCVVVVHDSSNPSNNVLLVVLVVVLVVCVVVVHEDPAEDAAPCLVRVSNVVSNCVRHPYHYDYDPHRNCVVVVVVSVVSSVVVD

Nearest PDB structures (foldseek):
  4ehu-assembly1_A  TM=8.804E-01  e=3.451E-07  Clostridioides difficile
  1hux-assembly1_B  TM=8.815E-01  e=3.613E-06  Acidaminococcus fermentans
  7yyl-assembly4_H  TM=7.781E-01  e=1.746E-04  Carboxydothermus hydrogenoformans Z-2901
  3h1q-assembly2_B  TM=5.047E-01  e=7.040E-01  Carboxydothermus hydrogenoformans Z-2901
  3cqy-assembly1_A  TM=4.928E-01  e=1.216E+00  Shewanella oneidensis MR-1

Sequence (169 aa):
MGENETVDYHPMWAELGLDLEKHDCLLEAVGELYGSAYLGQRNRPAGMAHALGFTLEELASAALTARDGVAVSSMCTVFAESEVTGLVHRGEDRGRIARGLHEAIAKRTLASLGRVGARGPLVFAGGVANNLAMVDLVRVGFEGEVIVPESAQTVGALGAALCVAEDRR

pLDDT: mean 84.14, std 14.53, range [32.12, 97.25]